Protein AF-A0A7Y3U234-F1 (afdb_monomer_lite)

Radius of gyration: 16.49 Å; chains: 1; bounding box: 35×28×49 Å

Structure (mmCIF, N/CA/C/O backbone):
data_AF-A0A7Y3U234-F1
#
_entry.id   AF-A0A7Y3U234-F1
#
loop_
_atom_site.group_PDB
_atom_site.id
_atom_site.type_symbol
_atom_site.label_atom_id
_atom_site.label_alt_id
_atom_site.label_comp_id
_atom_site.label_asym_id
_atom_site.label_entity_id
_atom_site.label_seq_id
_atom_site.pdbx_PDB_ins_code
_atom_site.Cartn_x
_atom_site.Cartn_y
_atom_site.Cartn_z
_atom_site.occupancy
_atom_site.B_iso_or_equiv
_atom_site.auth_seq_id
_atom_site.auth_comp_id
_atom_site.auth_asym_id
_atom_site.auth_atom_id
_atom_site.pdbx_PDB_model_num
ATOM 1 N N . MET A 1 1 ? -23.778 -2.734 12.414 1.00 52.34 1 MET A N 1
ATOM 2 C CA . MET A 1 1 ? -22.573 -1.992 11.993 1.00 52.34 1 MET A CA 1
ATOM 3 C C . MET A 1 1 ? -22.223 -2.490 10.605 1.00 52.34 1 MET A C 1
ATOM 5 O O . MET A 1 1 ? -22.094 -3.699 10.448 1.00 52.34 1 MET A O 1
ATOM 9 N N . THR A 1 2 ? -22.249 -1.630 9.589 1.00 61.19 2 THR A N 1
ATOM 10 C CA . THR A 1 2 ? -22.045 -2.059 8.197 1.00 61.19 2 THR A CA 1
ATOM 11 C C . THR A 1 2 ? -20.551 -2.108 7.861 1.00 61.19 2 THR A C 1
ATOM 13 O O . THR A 1 2 ? -19.728 -1.545 8.580 1.00 61.19 2 THR A O 1
ATOM 16 N N . ILE A 1 3 ? -20.177 -2.795 6.778 1.00 68.56 3 ILE A N 1
ATOM 17 C CA . ILE A 1 3 ? -18.774 -2.913 6.332 1.00 68.56 3 ILE A CA 1
ATOM 18 C C . ILE A 1 3 ? -18.165 -1.527 6.050 1.00 68.56 3 ILE A C 1
ATOM 20 O O . ILE A 1 3 ? -17.004 -1.285 6.363 1.00 68.56 3 ILE A O 1
ATOM 24 N N . ILE A 1 4 ? -18.978 -0.598 5.539 1.00 69.81 4 ILE A N 1
ATOM 25 C CA . ILE A 1 4 ? -18.575 0.776 5.214 1.00 69.81 4 ILE A CA 1
ATOM 26 C C . ILE A 1 4 ? -18.182 1.548 6.480 1.00 69.81 4 ILE A C 1
ATOM 28 O O . ILE A 1 4 ? -17.174 2.256 6.482 1.00 69.81 4 ILE A O 1
ATOM 32 N N . ASP A 1 5 ? -18.938 1.372 7.568 1.00 76.56 5 ASP A N 1
ATOM 33 C CA . ASP A 1 5 ? -18.640 2.015 8.852 1.00 76.56 5 ASP A CA 1
ATOM 34 C C . ASP A 1 5 ? -17.268 1.567 9.382 1.00 76.56 5 ASP A C 1
ATOM 36 O O . ASP A 1 5 ? -16.476 2.392 9.835 1.00 76.56 5 ASP A O 1
ATOM 40 N N . LYS A 1 6 ? -16.944 0.276 9.225 1.00 81.62 6 LYS A N 1
ATOM 41 C CA . LYS A 1 6 ? -15.657 -0.296 9.640 1.00 81.62 6 LYS A CA 1
ATOM 42 C C . LYS A 1 6 ? -14.487 0.247 8.813 1.00 81.62 6 LYS A C 1
ATOM 44 O O . LYS A 1 6 ? -13.464 0.614 9.384 1.00 81.62 6 LYS A O 1
ATOM 49 N N . SER A 1 7 ? -14.629 0.351 7.489 1.00 80.56 7 SER A N 1
ATOM 50 C CA . SER A 1 7 ? -13.590 0.940 6.627 1.00 80.56 7 SER A CA 1
ATOM 51 C C . SER A 1 7 ? -13.301 2.400 6.988 1.00 80.56 7 SER A C 1
ATOM 53 O O . SER A 1 7 ? -12.147 2.828 6.974 1.00 80.56 7 SER A O 1
ATOM 55 N N . LEU A 1 8 ? -14.331 3.167 7.366 1.00 85.69 8 LEU A N 1
ATOM 56 C CA . LEU A 1 8 ? -14.164 4.550 7.813 1.00 85.69 8 LEU A CA 1
ATOM 57 C C . LEU A 1 8 ? -13.377 4.646 9.129 1.00 85.69 8 LEU A C 1
ATOM 59 O O . LEU A 1 8 ? -12.557 5.552 9.286 1.00 85.69 8 LEU A O 1
ATOM 63 N N . GLU A 1 9 ? -13.619 3.741 10.077 1.00 87.75 9 GLU A N 1
ATOM 64 C CA 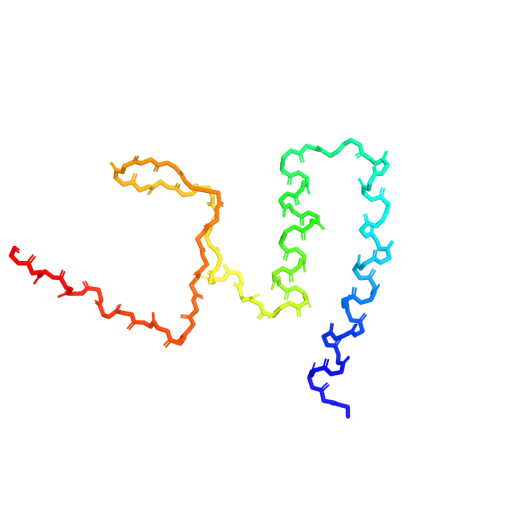. GLU A 1 9 ? -12.861 3.681 11.332 1.00 87.75 9 GLU A CA 1
ATOM 65 C C . GLU A 1 9 ? -11.387 3.346 11.085 1.00 87.75 9 GLU A C 1
ATOM 67 O O . GLU A 1 9 ? -10.509 4.070 11.560 1.00 87.75 9 GLU A O 1
ATOM 72 N N . VAL A 1 10 ? -11.112 2.332 10.257 1.00 87.62 10 VAL A N 1
ATOM 73 C CA . VAL A 1 10 ? -9.739 1.950 9.887 1.00 87.62 10 VAL A CA 1
ATOM 74 C C . VAL A 1 10 ? -9.027 3.094 9.162 1.00 87.62 10 VAL A C 1
ATOM 76 O O . VAL A 1 10 ? -7.868 3.387 9.450 1.00 87.62 10 VAL A O 1
ATOM 79 N N . PHE A 1 11 ? -9.723 3.818 8.281 1.00 89.88 11 PHE A N 1
ATOM 80 C CA . PHE A 1 11 ? -9.155 4.990 7.619 1.00 89.88 11 PHE A CA 1
ATOM 81 C C . PHE A 1 11 ? -8.772 6.104 8.602 1.00 89.88 11 PHE A C 1
ATOM 83 O O . PHE A 1 11 ? -7.722 6.729 8.446 1.00 89.88 11 PHE A O 1
ATOM 90 N N . LYS A 1 12 ? -9.599 6.374 9.619 1.00 89.94 12 LYS A N 1
ATOM 91 C CA . LYS A 1 12 ? -9.291 7.392 10.638 1.00 89.94 12 LYS A CA 1
ATOM 92 C C . LYS A 1 12 ? -8.040 7.024 11.433 1.00 89.94 12 LYS A C 1
ATOM 94 O O . LYS A 1 12 ? -7.199 7.893 11.665 1.00 89.94 12 LYS A O 1
ATOM 99 N N . GLU A 1 13 ? -7.899 5.754 11.807 1.00 88.50 13 GLU A N 1
ATOM 100 C CA . GLU A 1 13 ? -6.705 5.254 12.493 1.00 88.50 13 GLU A CA 1
ATOM 101 C C . GLU A 1 13 ? -5.464 5.343 11.594 1.00 88.50 13 GLU A C 1
ATOM 103 O O . GLU A 1 13 ? -4.436 5.894 11.996 1.00 88.50 13 GLU A O 1
ATOM 108 N N . TYR A 1 14 ? -5.582 4.892 10.342 1.00 89.94 14 TYR A N 1
ATOM 109 C CA . TYR A 1 14 ? -4.524 5.013 9.343 1.00 89.94 14 TYR A CA 1
ATOM 110 C C . TYR A 1 14 ? -4.077 6.467 9.168 1.00 89.94 14 TYR A C 1
ATOM 112 O O . TYR A 1 14 ? -2.884 6.753 9.215 1.00 89.94 14 TYR A O 1
ATOM 120 N N . LYS A 1 15 ? -5.020 7.408 9.044 1.00 89.25 15 LYS A N 1
ATOM 121 C CA . LYS A 1 15 ? -4.727 8.839 8.897 1.00 89.25 15 LYS A CA 1
ATOM 122 C C . LYS A 1 15 ? -3.941 9.392 10.087 1.00 89.25 15 LYS A C 1
ATOM 124 O O . LYS A 1 15 ? -3.006 10.160 9.887 1.00 89.25 15 LYS A O 1
ATOM 129 N N . SER A 1 16 ? -4.276 8.977 11.309 1.00 86.56 16 SER A N 1
ATOM 130 C CA . SER A 1 16 ? -3.526 9.380 12.505 1.00 86.56 16 SER A CA 1
ATOM 131 C C . SER A 1 16 ? -2.082 8.867 12.490 1.00 86.56 16 SER A C 1
ATOM 133 O O . SER A 1 16 ? -1.171 9.578 12.914 1.00 86.56 16 SER A O 1
ATOM 135 N N . ASN A 1 17 ? -1.852 7.656 11.978 1.00 84.38 17 ASN A N 1
ATOM 136 C CA . ASN A 1 17 ? -0.503 7.113 11.812 1.00 84.38 17 ASN A CA 1
ATOM 137 C C . ASN A 1 17 ? 0.241 7.744 10.628 1.00 84.38 17 ASN A C 1
ATOM 139 O O . ASN A 1 17 ? 1.450 7.939 10.710 1.00 84.38 17 ASN A O 1
ATOM 143 N N . PHE A 1 18 ? -0.474 8.134 9.572 1.00 87.19 18 PHE A N 1
ATOM 144 C CA . PHE A 1 18 ? 0.099 8.771 8.392 1.00 87.19 18 PHE A CA 1
ATOM 145 C C . PHE A 1 18 ? 0.780 10.108 8.705 1.00 87.19 18 PHE A C 1
ATOM 147 O O . PHE A 1 18 ? 1.840 10.396 8.156 1.00 87.19 18 PHE A O 1
ATOM 154 N N . ASP A 1 19 ? 0.234 10.911 9.623 1.00 84.75 19 ASP A N 1
ATOM 155 C CA . ASP A 1 19 ? 0.879 12.170 10.016 1.00 84.75 19 ASP A CA 1
ATOM 156 C C . ASP A 1 19 ? 2.256 11.957 10.677 1.00 84.75 19 ASP A C 1
ATOM 158 O O . ASP A 1 19 ? 3.125 12.817 10.541 1.00 84.75 19 ASP A O 1
ATOM 162 N N . LYS A 1 20 ? 2.512 10.794 11.300 1.00 85.81 20 LYS A N 1
ATOM 16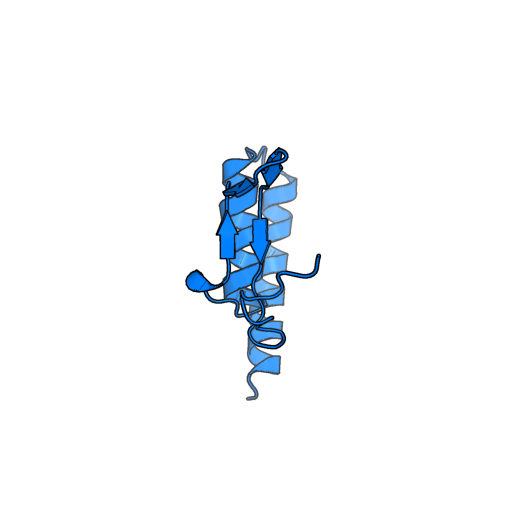3 C CA . LYS A 1 20 ? 3.836 10.448 11.860 1.00 85.81 20 LYS A CA 1
ATOM 164 C C . LYS A 1 20 ? 4.879 10.265 10.754 1.00 85.81 20 LYS A C 1
ATOM 166 O O . LYS A 1 20 ? 6.003 10.751 10.863 1.00 85.81 20 LYS A O 1
ATOM 171 N N . TYR A 1 21 ? 4.464 9.672 9.637 1.00 83.62 21 TYR A N 1
ATOM 172 C CA . TYR A 1 21 ? 5.324 9.450 8.477 1.00 83.62 21 TYR A CA 1
ATOM 173 C C . TYR A 1 21 ? 5.744 10.742 7.770 1.00 83.62 21 TYR A C 1
ATOM 175 O O . TYR A 1 21 ? 6.750 10.742 7.072 1.00 83.62 21 TYR A O 1
ATOM 183 N N . ARG A 1 22 ? 5.036 11.864 7.969 1.00 81.44 22 ARG A N 1
ATOM 184 C CA . ARG A 1 22 ? 5.412 13.163 7.370 1.00 81.44 22 ARG A CA 1
ATOM 185 C C . ARG A 1 22 ? 6.700 13.735 7.953 1.00 81.44 22 ARG A C 1
ATOM 187 O O . ARG A 1 22 ? 7.352 14.546 7.304 1.00 81.44 22 ARG A O 1
ATOM 194 N N . THR A 1 23 ? 7.035 13.345 9.179 1.00 83.75 23 THR A N 1
ATOM 195 C CA . THR A 1 23 ? 8.261 13.769 9.867 1.00 83.75 23 THR A CA 1
ATOM 196 C C . THR A 1 23 ? 9.396 12.754 9.750 1.00 83.75 23 THR A C 1
ATOM 198 O O . THR A 1 23 ? 10.527 13.062 10.115 1.00 83.75 23 THR A O 1
ATOM 201 N N . GLU A 1 24 ? 9.115 11.557 9.233 1.00 85.94 24 GLU A N 1
ATOM 202 C CA . GLU A 1 24 ? 10.104 10.500 9.039 1.00 85.94 24 GLU A CA 1
ATOM 203 C C . GLU A 1 24 ? 10.706 10.567 7.631 1.00 85.94 24 GLU A C 1
ATOM 205 O O . GLU A 1 24 ? 10.022 10.839 6.647 1.00 85.94 24 GLU A O 1
ATOM 210 N N . THR A 1 25 ? 12.004 10.283 7.515 1.00 84.62 25 THR A N 1
ATOM 211 C CA . THR A 1 25 ? 12.626 10.058 6.204 1.00 84.62 25 THR A CA 1
ATOM 212 C C . THR A 1 25 ? 12.368 8.612 5.803 1.00 84.62 25 THR A C 1
ATOM 214 O O . THR A 1 25 ? 13.071 7.707 6.249 1.00 84.62 25 THR A O 1
ATOM 217 N N . LEU A 1 26 ? 11.325 8.386 5.007 1.00 87.19 26 LEU A N 1
ATOM 218 C CA . LEU A 1 26 ? 10.992 7.058 4.503 1.00 87.19 26 LEU A CA 1
ATOM 219 C C . LEU A 1 26 ? 11.738 6.773 3.200 1.00 87.19 26 LEU A C 1
ATOM 221 O O . LEU A 1 26 ? 11.8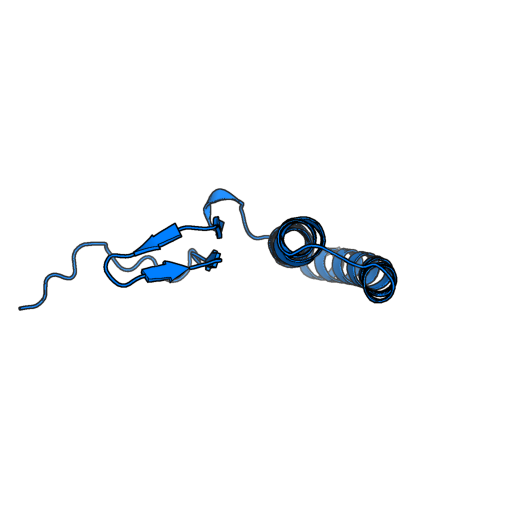09 7.622 2.312 1.00 87.19 26 LEU A O 1
ATOM 225 N N . SER A 1 27 ? 12.260 5.554 3.075 1.00 88.31 27 SER A N 1
ATOM 226 C CA . SER A 1 27 ? 12.707 5.038 1.785 1.00 88.31 27 SER A CA 1
ATOM 227 C C . SER A 1 27 ? 11.509 4.749 0.869 1.00 88.31 27 SER A C 1
ATOM 229 O O . SER A 1 27 ? 10.351 4.707 1.301 1.00 88.31 27 SER A O 1
ATOM 231 N N . GLU A 1 28 ? 11.776 4.507 -0.411 1.00 85.25 28 GLU A N 1
ATOM 232 C CA . GLU A 1 28 ? 10.756 4.074 -1.370 1.00 85.25 28 GLU A CA 1
ATOM 233 C C . GLU A 1 28 ? 10.072 2.774 -0.912 1.00 85.25 28 GLU A C 1
ATOM 235 O O . GLU A 1 28 ? 8.844 2.685 -0.866 1.00 85.25 28 GLU A O 1
ATOM 240 N N . SER A 1 29 ? 10.859 1.798 -0.450 1.00 86.12 29 SER A N 1
ATOM 241 C CA . SER A 1 29 ? 10.355 0.521 0.061 1.00 86.12 29 SER A CA 1
ATOM 242 C C . SER A 1 29 ? 9.530 0.677 1.343 1.00 86.12 29 SER A C 1
ATOM 244 O O . SER A 1 29 ? 8.532 -0.025 1.529 1.00 86.12 29 SER A O 1
ATOM 246 N N . ASP A 1 30 ? 9.908 1.608 2.222 1.00 86.12 30 ASP A N 1
ATOM 247 C CA . ASP A 1 30 ? 9.124 1.939 3.415 1.00 86.12 30 ASP A CA 1
ATOM 248 C C . ASP A 1 30 ? 7.785 2.572 3.045 1.00 86.12 30 ASP A C 1
ATOM 250 O O . ASP A 1 30 ? 6.755 2.195 3.597 1.00 86.12 30 ASP A O 1
ATOM 254 N N . THR A 1 31 ? 7.791 3.503 2.092 1.00 87.69 31 THR A N 1
ATOM 255 C CA . THR A 1 31 ? 6.584 4.177 1.600 1.00 87.69 31 THR A CA 1
ATOM 256 C C . THR A 1 31 ? 5.626 3.163 0.979 1.00 87.69 31 THR A C 1
ATOM 258 O O . THR A 1 31 ? 4.442 3.131 1.312 1.00 87.69 31 THR A O 1
ATOM 261 N N . ARG A 1 32 ? 6.150 2.257 0.151 1.00 88.69 32 ARG A N 1
ATOM 262 C CA . ARG A 1 32 ? 5.403 1.136 -0.427 1.00 88.69 32 ARG A CA 1
ATOM 263 C C . ARG A 1 32 ? 4.671 0.328 0.653 1.00 88.69 32 ARG A C 1
ATOM 265 O O . ARG A 1 32 ? 3.452 0.190 0.627 1.00 88.69 32 ARG A O 1
ATOM 272 N N . SER A 1 33 ? 5.418 -0.116 1.658 1.00 87.12 33 SER A N 1
ATOM 273 C CA . SER A 1 33 ? 4.934 -1.083 2.649 1.00 87.12 33 SER A CA 1
ATOM 274 C C . SER A 1 33 ? 4.057 -0.454 3.740 1.00 87.12 33 SER A C 1
ATOM 276 O O . SER A 1 33 ? 3.040 -1.018 4.140 1.00 87.12 33 SER A O 1
ATOM 278 N N . LYS A 1 34 ? 4.443 0.720 4.252 1.00 86.00 34 LYS A N 1
ATOM 279 C CA . LYS A 1 34 ? 3.789 1.370 5.404 1.00 86.00 34 LYS A CA 1
ATOM 280 C C . LYS A 1 34 ? 2.597 2.233 5.007 1.00 86.00 34 LYS A C 1
ATOM 282 O O . LYS A 1 34 ? 1.704 2.436 5.826 1.00 86.00 34 LYS A O 1
ATOM 287 N N . ILE A 1 35 ? 2.598 2.755 3.781 1.00 88.44 35 ILE A N 1
ATOM 288 C CA . ILE A 1 35 ? 1.588 3.702 3.303 1.00 88.44 35 ILE A CA 1
ATOM 289 C C . ILE A 1 35 ? 0.707 3.020 2.257 1.00 88.44 35 ILE A C 1
ATOM 291 O O . ILE A 1 35 ? -0.481 2.817 2.501 1.00 88.44 35 ILE A O 1
ATOM 295 N N . LEU A 1 36 ? 1.272 2.631 1.110 1.00 89.00 36 LEU A N 1
ATOM 296 C CA . LEU A 1 36 ? 0.472 2.167 -0.029 1.00 89.00 36 LEU A CA 1
ATOM 297 C C . LEU A 1 36 ? -0.219 0.829 0.246 1.00 89.00 36 LEU A C 1
ATOM 299 O O . LEU A 1 36 ? -1.436 0.736 0.098 1.00 89.00 36 LEU A O 1
ATOM 303 N N . ASP A 1 37 ? 0.517 -0.180 0.704 1.00 88.19 37 ASP A N 1
ATOM 304 C CA . ASP A 1 37 ? -0.058 -1.509 0.944 1.00 88.19 37 ASP A CA 1
ATOM 305 C C . ASP A 1 37 ? -1.101 -1.490 2.060 1.00 88.19 37 ASP A C 1
ATOM 307 O O . ASP A 1 37 ? -2.192 -2.037 1.911 1.00 88.19 37 ASP A O 1
ATOM 311 N N . LYS A 1 38 ? -0.785 -0.790 3.155 1.00 88.75 38 LYS A N 1
ATOM 312 C CA . LYS A 1 38 ? -1.696 -0.549 4.280 1.00 88.75 38 LYS A CA 1
ATOM 313 C C . LYS A 1 38 ? -2.997 0.109 3.824 1.00 88.75 38 LYS A C 1
ATOM 315 O O . LYS A 1 38 ? -4.070 -0.296 4.256 1.00 88.75 38 LYS A O 1
ATOM 320 N N . LEU A 1 39 ? -2.927 1.103 2.941 1.00 89.50 39 LEU A N 1
ATOM 321 C CA . LEU A 1 39 ? -4.115 1.764 2.409 1.00 89.50 39 LEU A CA 1
ATOM 322 C C . LEU A 1 39 ? -4.931 0.828 1.503 1.00 89.50 39 LEU A C 1
ATOM 324 O O . LEU A 1 39 ? -6.151 0.744 1.640 1.00 89.50 39 LEU A O 1
ATOM 328 N N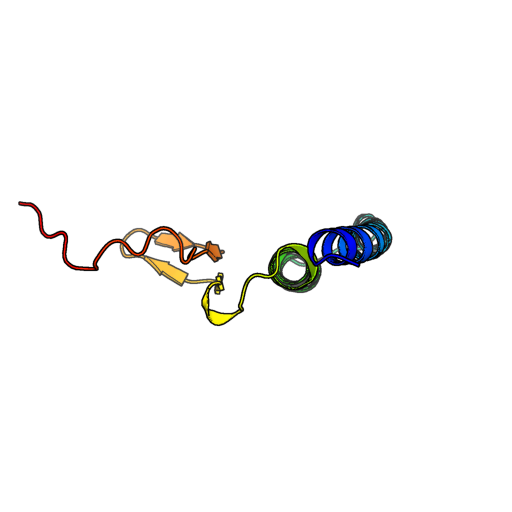 . LEU A 1 40 ? -4.272 0.127 0.579 1.00 88.38 40 LEU A N 1
ATOM 329 C CA . LEU A 1 40 ? -4.939 -0.747 -0.387 1.00 88.38 40 LEU A CA 1
ATOM 330 C C . LEU A 1 40 ? -5.623 -1.935 0.301 1.00 88.38 40 LEU A C 1
ATOM 332 O O . LEU A 1 40 ? -6.786 -2.218 0.021 1.00 88.38 40 LEU A O 1
ATOM 336 N N . ILE A 1 41 ? -4.934 -2.591 1.232 1.00 88.62 41 ILE A N 1
ATOM 337 C CA . ILE A 1 41 ? -5.423 -3.809 1.881 1.00 88.62 41 ILE A CA 1
ATOM 338 C C . ILE A 1 41 ? -6.347 -3.458 3.049 1.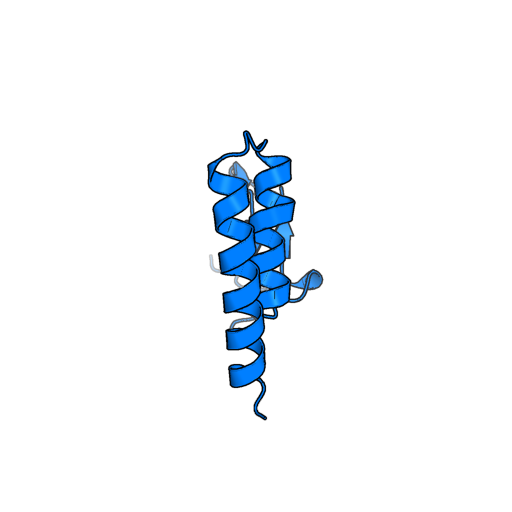00 88.62 41 ILE A C 1
ATOM 340 O O . ILE A 1 41 ? -7.514 -3.848 3.050 1.00 88.62 41 ILE A O 1
ATOM 344 N N . ASP A 1 42 ? -5.872 -2.677 4.023 1.00 85.56 42 ASP A N 1
ATOM 345 C CA . ASP A 1 42 ? -6.596 -2.522 5.290 1.00 85.56 42 ASP A CA 1
ATOM 346 C C . ASP A 1 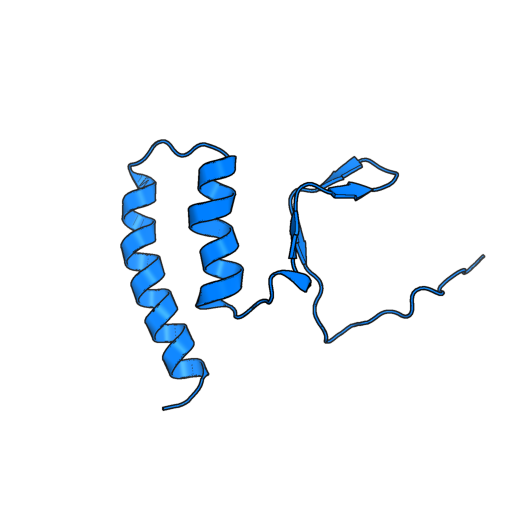42 ? -7.768 -1.538 5.182 1.00 85.56 42 ASP A C 1
ATOM 348 O O . ASP A 1 42 ? -8.783 -1.714 5.857 1.00 85.56 42 ASP A O 1
ATOM 352 N N . VAL A 1 43 ? -7.653 -0.501 4.343 1.00 87.00 43 VAL A N 1
ATOM 353 C CA . VAL A 1 43 ? -8.713 0.510 4.184 1.00 87.00 43 VAL A CA 1
ATOM 354 C C . VAL A 1 43 ? -9.639 0.168 3.020 1.00 87.00 43 VAL A C 1
ATOM 356 O O . VAL A 1 43 ? -10.860 0.147 3.188 1.00 87.00 43 VAL A O 1
ATOM 359 N N . LEU A 1 44 ? -9.065 -0.078 1.839 1.00 86.00 44 LEU A N 1
ATOM 360 C CA . LEU A 1 44 ? -9.826 -0.307 0.608 1.00 86.00 44 LEU A CA 1
ATOM 361 C C . LEU A 1 44 ? -10.243 -1.772 0.419 1.00 86.00 44 LEU A C 1
ATOM 363 O O . LEU A 1 44 ? -11.081 -2.046 -0.438 1.00 86.00 44 LEU A O 1
ATOM 367 N N . GLY A 1 45 ? -9.711 -2.696 1.224 1.00 84.69 45 GLY A N 1
ATOM 368 C CA . GLY A 1 45 ? -10.122 -4.100 1.226 1.00 84.69 45 GLY A CA 1
ATOM 369 C C . GLY A 1 45 ? -9.618 -4.908 0.032 1.00 84.69 45 GLY A C 1
ATOM 370 O O . GLY A 1 45 ? -10.219 -5.930 -0.295 1.00 84.69 45 GLY A O 1
ATOM 371 N N . TRP A 1 46 ? -8.560 -4.459 -0.646 1.00 86.69 46 TRP A N 1
ATOM 372 C CA . TRP A 1 46 ? -7.946 -5.223 -1.729 1.00 86.69 46 TRP A CA 1
ATOM 373 C C . TRP A 1 46 ? -7.256 -6.480 -1.202 1.00 86.69 46 TRP A C 1
ATOM 375 O O . TRP A 1 46 ? -6.587 -6.451 -0.169 1.00 86.69 46 TRP A O 1
ATOM 385 N N . SER A 1 47 ? -7.375 -7.579 -1.946 1.00 85.12 47 SER A N 1
ATOM 386 C CA . SER A 1 47 ? -6.609 -8.795 -1.677 1.00 85.12 47 SER A CA 1
ATOM 387 C C . SER A 1 47 ? -5.184 -8.648 -2.206 1.00 85.12 47 SER A C 1
ATOM 389 O O . SER A 1 47 ? -4.965 -8.071 -3.270 1.00 85.12 47 SER A O 1
ATOM 391 N N . GLU A 1 48 ? -4.205 -9.242 -1.526 1.00 83.69 48 GLU A N 1
ATOM 392 C CA . GLU A 1 48 ? -2.821 -9.287 -2.018 1.00 83.69 48 GLU A CA 1
ATOM 393 C C . GLU A 1 48 ? -2.707 -9.963 -3.390 1.00 83.69 48 GLU A C 1
ATOM 395 O O . GLU A 1 48 ? -1.853 -9.602 -4.191 1.00 83.69 48 GLU A O 1
ATOM 400 N N . THR A 1 49 ? -3.605 -10.902 -3.701 1.00 84.38 49 THR A N 1
ATOM 401 C CA . THR A 1 49 ? -3.656 -11.577 -5.009 1.00 84.38 49 THR A CA 1
ATOM 402 C C . THR A 1 49 ? -3.989 -10.636 -6.163 1.00 84.38 49 THR A C 1
ATOM 404 O O . THR A 1 49 ? -3.642 -10.922 -7.308 1.00 84.38 49 THR A O 1
ATOM 407 N N . ASP A 1 50 ? -4.664 -9.529 -5.861 1.00 83.44 50 ASP A N 1
ATOM 408 C CA . ASP A 1 50 ? -5.113 -8.539 -6.834 1.00 83.44 50 ASP A CA 1
ATOM 409 C C . ASP A 1 50 ? -4.076 -7.423 -7.038 1.00 83.44 50 ASP A C 1
ATOM 411 O O . ASP A 1 50 ? -4.198 -6.618 -7.964 1.00 83.44 50 ASP A O 1
ATOM 415 N N . ILE A 1 51 ? -3.037 -7.389 -6.198 1.00 86.44 51 ILE A N 1
ATOM 416 C CA . ILE A 1 51 ? -1.980 -6.382 -6.202 1.00 86.44 51 ILE A CA 1
ATOM 417 C C . ILE A 1 51 ? -0.679 -7.037 -6.667 1.00 86.44 51 ILE A C 1
ATOM 419 O O . ILE A 1 51 ? -0.075 -7.839 -5.961 1.00 86.44 51 ILE A O 1
ATOM 423 N N . LYS A 1 52 ? -0.178 -6.633 -7.831 1.00 86.12 52 LYS A N 1
ATOM 424 C CA . LYS A 1 52 ? 1.184 -6.962 -8.268 1.00 86.12 52 LYS A CA 1
ATOM 425 C C . LYS A 1 52 ? 2.090 -5.761 -8.115 1.00 86.12 52 LYS A C 1
ATOM 427 O O . LYS A 1 52 ? 1.694 -4.642 -8.428 1.00 86.12 52 LYS A O 1
ATOM 432 N N . ARG A 1 53 ? 3.318 -6.014 -7.670 1.00 87.69 53 ARG A N 1
ATOM 433 C CA . ARG A 1 53 ? 4.319 -4.987 -7.378 1.00 87.69 53 ARG A CA 1
ATOM 434 C C . ARG A 1 53 ? 5.586 -5.262 -8.166 1.00 87.69 53 ARG A C 1
ATOM 436 O O . ARG A 1 53 ? 5.906 -6.430 -8.377 1.00 87.69 53 ARG A O 1
ATOM 443 N N . GLU A 1 54 ? 6.279 -4.201 -8.565 1.00 81.25 54 GLU A N 1
ATOM 444 C CA . GLU A 1 54 ? 7.601 -4.273 -9.213 1.00 81.25 54 GLU A CA 1
ATOM 445 C C . GLU A 1 54 ? 7.629 -5.238 -10.412 1.00 81.25 54 GLU A C 1
ATOM 447 O O . GLU A 1 54 ? 8.485 -6.115 -10.538 1.00 81.25 54 GLU A O 1
ATOM 452 N N . GLY A 1 55 ? 6.634 -5.112 -11.291 1.00 78.38 55 GLY A N 1
ATOM 453 C CA . GLY A 1 55 ? 6.490 -5.983 -12.449 1.00 78.38 55 GLY A CA 1
ATOM 454 C C . GLY A 1 55 ? 7.163 -5.432 -13.702 1.00 78.38 55 GLY A C 1
ATOM 455 O O . GLY A 1 55 ? 7.417 -4.236 -13.847 1.00 78.38 55 GLY A O 1
ATOM 456 N N . TYR A 1 56 ? 7.424 -6.332 -14.648 1.00 83.50 56 TYR A N 1
ATOM 457 C CA . TYR A 1 56 ? 7.952 -5.998 -15.966 1.00 83.50 56 TYR A CA 1
ATOM 458 C C . TYR A 1 56 ? 6.908 -6.283 -17.047 1.00 83.50 56 TYR A C 1
ATOM 460 O O . TYR A 1 56 ? 6.344 -7.377 -17.121 1.00 83.50 56 TYR A O 1
ATOM 468 N N . VAL A 1 57 ? 6.691 -5.306 -17.921 1.00 78.19 57 VAL A N 1
ATOM 469 C CA . VAL A 1 57 ? 5.960 -5.455 -19.180 1.00 78.19 57 VAL A CA 1
ATOM 470 C C . VAL A 1 57 ? 6.926 -5.295 -20.346 1.00 78.19 57 VAL A C 1
ATOM 472 O O . VAL A 1 57 ? 7.986 -4.694 -20.224 1.00 78.19 57 VAL A O 1
ATOM 475 N N . LYS A 1 58 ? 6.544 -5.784 -21.528 1.00 74.31 58 LYS A N 1
ATOM 476 C CA . LYS A 1 58 ? 7.384 -5.789 -22.744 1.00 74.31 58 LYS A CA 1
ATOM 477 C C . LYS A 1 58 ? 7.961 -4.410 -23.137 1.00 74.31 58 LYS A C 1
ATOM 479 O O . LYS A 1 58 ? 8.868 -4.350 -23.960 1.00 74.31 58 LYS A O 1
ATOM 484 N N . VAL A 1 59 ? 7.424 -3.325 -22.574 1.00 79.19 59 VAL A N 1
ATOM 485 C CA . VAL A 1 59 ? 7.791 -1.924 -22.832 1.00 79.19 59 VAL A CA 1
ATOM 486 C C . VAL A 1 59 ? 8.406 -1.196 -21.622 1.00 79.19 59 VAL A C 1
ATOM 488 O O . VAL A 1 59 ? 8.749 -0.027 -21.759 1.00 79.19 59 VAL A O 1
ATOM 491 N N . GLY A 1 60 ? 8.566 -1.837 -20.455 1.00 81.88 60 GLY A N 1
ATOM 492 C CA . GLY A 1 60 ? 9.123 -1.180 -19.264 1.00 81.88 60 GLY A CA 1
ATOM 493 C C . GLY A 1 60 ? 8.769 -1.841 -17.929 1.00 81.88 60 GLY A C 1
ATOM 494 O O . GLY A 1 60 ? 8.256 -2.956 -17.888 1.00 81.88 60 GLY A O 1
ATOM 495 N N . PHE A 1 61 ? 9.045 -1.136 -16.832 1.00 85.69 61 PHE A N 1
ATOM 496 C CA . PHE A 1 61 ? 8.746 -1.563 -15.461 1.00 85.69 61 PHE A CA 1
ATOM 497 C C . PHE A 1 61 ? 7.589 -0.749 -14.878 1.00 85.69 61 PHE A C 1
ATOM 499 O O . PHE A 1 61 ? 7.399 0.408 -15.256 1.00 85.69 61 PHE A O 1
ATOM 506 N N . PHE A 1 62 ? 6.824 -1.354 -13.971 1.00 85.56 62 PHE A N 1
ATOM 507 C CA . PHE A 1 62 ? 5.759 -0.689 -13.225 1.00 85.56 62 PHE A CA 1
ATOM 508 C C . PHE A 1 62 ? 5.855 -1.003 -11.729 1.00 85.56 62 PHE A C 1
ATOM 510 O O . PHE A 1 62 ? 6.210 -2.119 -11.343 1.00 85.56 62 PHE A O 1
ATOM 517 N N . ASP A 1 63 ? 5.464 -0.041 -10.894 1.00 82.19 63 ASP A N 1
ATOM 518 C CA . ASP A 1 63 ? 5.521 -0.188 -9.435 1.00 82.19 63 ASP A CA 1
ATOM 519 C C . ASP A 1 63 ? 4.308 -0.940 -8.882 1.00 82.19 63 ASP A C 1
ATOM 521 O O . ASP A 1 63 ? 4.462 -1.792 -8.010 1.00 82.19 63 ASP A O 1
ATOM 525 N N . TYR A 1 64 ? 3.112 -0.676 -9.425 1.00 83.31 64 TYR A N 1
ATOM 526 C CA . TYR A 1 64 ? 1.859 -1.316 -9.021 1.00 83.31 64 TYR A CA 1
ATOM 527 C C . TYR A 1 64 ? 0.951 -1.640 -10.216 1.00 83.31 64 TYR A C 1
ATOM 529 O O . TYR A 1 64 ? 0.657 -0.780 -11.043 1.00 83.31 64 TYR A O 1
ATOM 537 N N . GLU A 1 65 ? 0.447 -2.872 -10.259 1.00 84.44 65 GLU A N 1
ATOM 538 C CA . GLU A 1 65 ? -0.654 -3.318 -11.119 1.00 84.44 65 GLU A CA 1
ATOM 539 C C . GLU A 1 65 ? -1.789 -3.805 -10.214 1.00 84.44 65 GLU A C 1
ATOM 541 O O . GLU A 1 65 ? -1.620 -4.723 -9.411 1.00 84.44 65 GLU A O 1
ATOM 546 N N . LEU A 1 66 ? -2.945 -3.159 -10.343 1.00 86.19 66 LEU A N 1
ATOM 547 C CA . LEU A 1 66 ? -4.133 -3.392 -9.533 1.00 86.19 66 LEU A CA 1
ATOM 548 C C . LEU A 1 66 ? -5.218 -4.045 -10.402 1.00 86.19 66 LEU A C 1
ATOM 550 O O . LEU A 1 66 ? -5.727 -3.432 -11.340 1.00 86.19 66 LEU A O 1
ATOM 554 N N . SER A 1 67 ? -5.577 -5.289 -10.095 1.00 81.62 67 SER A N 1
ATOM 555 C CA . SER A 1 67 ? -6.646 -6.043 -10.760 1.00 81.62 67 SER A CA 1
ATOM 556 C C . SER A 1 67 ? -7.977 -5.923 -10.013 1.00 81.62 67 SER A C 1
ATOM 558 O O . SER A 1 67 ? -8.099 -6.370 -8.884 1.00 81.62 67 SER A O 1
ATOM 560 N N . THR A 1 68 ? -9.014 -5.360 -10.637 1.00 76.56 68 THR A N 1
ATOM 561 C CA . THR A 1 68 ? -10.369 -5.385 -10.053 1.00 76.56 68 THR A CA 1
ATOM 562 C C . THR A 1 68 ? -11.171 -6.550 -10.618 1.00 76.56 68 THR A C 1
ATOM 564 O O . THR A 1 68 ? -11.139 -6.818 -11.820 1.00 76.56 68 THR A O 1
ATOM 567 N N . SER A 1 69 ? -11.955 -7.215 -9.770 1.00 66.50 69 SER A N 1
ATOM 568 C CA . SER A 1 69 ? -12.835 -8.326 -10.166 1.00 66.50 69 SER A CA 1
ATOM 569 C C . SER A 1 69 ? -13.909 -7.902 -11.182 1.00 66.50 69 SER A C 1
ATOM 571 O O . SER A 1 69 ? -14.491 -8.743 -11.862 1.00 66.50 69 SER A O 1
ATOM 573 N N . THR A 1 70 ? -14.172 -6.597 -11.305 1.00 53.41 70 THR A N 1
ATOM 574 C CA . THR A 1 70 ? -15.267 -6.051 -12.115 1.00 53.41 70 THR A CA 1
ATOM 575 C C . THR A 1 70 ? -14.961 -6.018 -13.613 1.00 53.41 70 THR A C 1
ATOM 577 O O . THR A 1 70 ? -15.894 -5.924 -14.405 1.00 53.41 70 THR A O 1
ATOM 580 N N . ILE A 1 71 ? -13.698 -6.148 -14.042 1.00 50.47 71 ILE A N 1
ATOM 581 C CA . ILE A 1 71 ? -13.383 -6.281 -15.472 1.00 50.47 71 ILE A CA 1
ATOM 582 C C . ILE A 1 71 ? -12.289 -7.325 -15.692 1.00 50.47 71 ILE A C 1
ATOM 584 O O . ILE A 1 71 ? -11.122 -7.029 -15.939 1.00 50.47 71 ILE A O 1
ATOM 588 N N . MET A 1 72 ? -12.701 -8.588 -15.656 1.00 44.41 72 MET A N 1
ATOM 589 C CA . MET A 1 72 ? -11.942 -9.676 -16.255 1.00 44.41 72 MET A CA 1
ATOM 590 C C . MET A 1 72 ? -12.093 -9.556 -17.779 1.00 44.41 72 MET A C 1
ATOM 592 O O . MET A 1 72 ? -12.998 -10.147 -18.367 1.00 44.41 72 MET A O 1
ATOM 596 N N . TYR A 1 73 ? -11.251 -8.755 -18.443 1.00 51.31 73 TYR A N 1
ATOM 597 C CA . TYR A 1 73 ? -11.144 -8.871 -19.899 1.00 51.31 73 TYR A CA 1
ATOM 598 C C . TYR A 1 73 ? -10.635 -10.286 -20.199 1.00 51.31 73 TYR A C 1
ATOM 600 O O . TYR A 1 73 ? -9.576 -10.666 -19.684 1.00 51.31 73 TYR A O 1
ATOM 608 N N . PRO A 1 74 ? -11.363 -11.099 -20.986 1.00 42.00 74 PRO A N 1
ATOM 609 C CA . PRO A 1 74 ? -10.863 -12.404 -21.379 1.00 42.00 74 PRO A CA 1
ATOM 610 C C . PRO A 1 74 ? -9.508 -12.211 -22.064 1.00 42.00 74 PRO A C 1
ATOM 612 O O . PRO A 1 74 ? -9.374 -11.383 -22.966 1.00 42.00 74 PRO A O 1
ATOM 615 N N . LYS A 1 75 ? -8.497 -12.971 -21.625 1.00 49.41 75 LYS A N 1
ATOM 616 C CA . LYS A 1 75 ? -7.105 -12.940 -22.113 1.00 49.41 75 LYS A CA 1
ATOM 617 C C . LYS A 1 75 ? -6.935 -13.423 -23.572 1.00 49.41 75 LYS A C 1
ATOM 619 O O . LYS A 1 75 ? -5.916 -14.015 -23.910 1.00 49.41 75 LYS A O 1
ATOM 624 N N . ASN A 1 76 ? -7.912 -13.165 -24.443 1.00 46.59 76 ASN A N 1
ATOM 625 C CA . ASN A 1 76 ? -7.991 -13.707 -25.800 1.00 46.59 76 ASN A CA 1
ATOM 626 C C . ASN A 1 76 ? -8.320 -12.637 -26.860 1.00 46.59 76 ASN A C 1
ATOM 628 O O . ASN A 1 76 ? -8.869 -12.969 -27.906 1.00 46.59 76 ASN A O 1
ATOM 632 N N . TRP A 1 77 ? -8.017 -11.358 -26.625 1.00 39.94 77 TRP A N 1
ATOM 633 C CA . TRP A 1 77 ? -8.193 -10.330 -27.657 1.00 39.94 77 TRP A CA 1
ATOM 634 C C . TRP A 1 77 ? -6.938 -10.238 -28.539 1.00 39.94 77 TRP A C 1
ATOM 636 O O . TRP A 1 77 ? -6.182 -9.272 -28.496 1.00 39.94 77 TRP A O 1
ATOM 646 N N . THR A 1 78 ? -6.695 -11.282 -29.333 1.00 46.84 78 THR A N 1
ATOM 647 C CA . THR A 1 78 ? -6.023 -11.110 -30.623 1.00 46.84 78 THR A CA 1
ATOM 648 C C . THR A 1 78 ? -7.024 -10.421 -31.541 1.00 46.84 78 THR A C 1
ATOM 650 O O . THR A 1 78 ? -7.970 -11.049 -32.012 1.00 46.84 78 THR A O 1
ATOM 653 N N . VAL A 1 79 ? -6.819 -9.134 -31.808 1.00 44.41 79 VAL A N 1
ATOM 654 C CA . VAL A 1 79 ? -7.315 -8.534 -33.050 1.00 44.41 79 VAL A CA 1
ATOM 655 C C . VAL A 1 79 ? -6.106 -8.109 -33.845 1.00 44.41 79 VAL A C 1
ATOM 657 O O . VAL A 1 79 ? -5.183 -7.510 -33.295 1.00 44.41 79 VAL A O 1
ATOM 660 N N . CYS A 1 80 ? -6.164 -8.548 -35.094 1.00 42.62 80 CYS A N 1
ATOM 661 C CA . CYS A 1 80 ? -5.350 -8.231 -36.253 1.00 42.62 80 CYS A CA 1
ATOM 662 C C . CYS A 1 80 ? -4.621 -6.885 -36.203 1.00 42.62 80 CYS A C 1
ATOM 664 O O . CYS A 1 80 ? -5.273 -5.872 -35.864 1.00 42.62 80 CYS A O 1
#

Foldseek 3Di:
DDPLVQLVVLVVVLVVVVVVCVPDDDDPVRCCPSPVVSCVCVNVNDDPVQWDAFDDDPVGTDGIDGHDPPDPPPPPPPDD

Secondary structure (DSSP, 8-state):
--HHHHHHHHHHHHHHHHHHHTSS---HHHHIIIIIIHIIIIIT---GGGEEEEEEETTEEEEEEE--TT----S-----

pLDDT: mean 78.47, std 14.29, range [39.94, 89.94]

Sequence (80 aa):
MTIIDKSLEVFKEYKSNFDKYRTETLSESDTRSKILDKLLIDVLGWSETDIKREGYVKVGFFDYELSTSTIMYPKNWTVC